Protein AF-A0A1X7SJ64-F1 (afdb_monomer)

Foldseek 3Di:
DWDWDWDPDAPDKDIWDTDDPPDAFDKDWIWIDHPQFIWIWIWTWHQDPPDNDIDIDTGGPDKDFQQDQAWKWKDDPPDDPVPIDIAHHRGMGHDGDNPPPQWMWMARDPDPVPGDTFDIDGPVDPDDDDGDDPDDD

InterPro domains:
  IPR009543 Vacuolar protein sorting-associa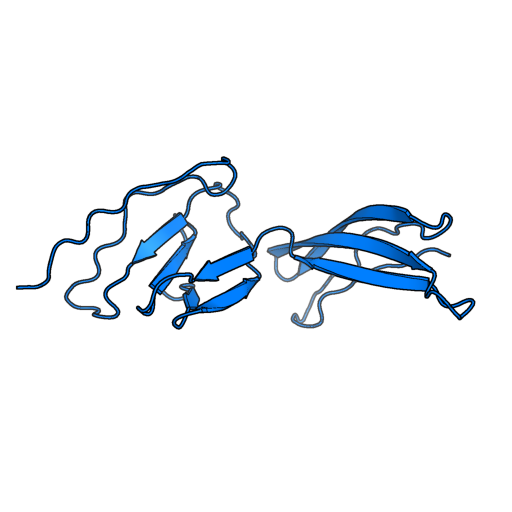ted protein 13, VPS13 adaptor binding domain [PF25036] (4-134)
  IPR026847 Vacuolar protein sorting-associated protein 13 [PTHR16166] (9-122)

Solvent-accessible surface area (backbone atoms only — not comparable to full-atom values): 8459 Å² total; per-residue (Å²): 100,74,49,68,52,65,66,86,79,55,101,60,49,39,69,21,69,77,45,73,62,78,50,83,69,38,65,51,79,50,51,25,44,32,86,90,32,58,47,51,25,35,39,37,32,40,66,44,97,88,48,102,45,75,44,75,49,77,40,64,68,38,68,48,69,36,82,49,89,55,48,35,38,37,33,56,62,97,57,63,79,91,69,49,46,77,33,48,49,66,32,73,44,78,48,72,64,71,83,70,81,48,34,34,28,45,27,65,56,96,37,91,92,62,63,59,63,45,78,73,43,58,75,80,58,91,80,86,84,88,80,85,79,78,76,86,126

Structure (mmCIF, N/CA/C/O backbone):
data_AF-A0A1X7SJ64-F1
#
_entry.id   AF-A0A1X7SJ64-F1
#
loop_
_atom_site.group_PDB
_atom_site.id
_atom_site.type_symbol
_atom_site.label_atom_id
_atom_site.label_alt_id
_atom_site.label_comp_id
_atom_site.label_asym_id
_atom_site.label_entity_id
_atom_site.label_seq_id
_atom_site.pdbx_PDB_ins_code
_atom_site.Cartn_x
_atom_site.Cartn_y
_atom_site.Cartn_z
_atom_site.occupancy
_atom_site.B_iso_or_equiv
_atom_site.auth_seq_id
_atom_site.auth_comp_id
_atom_site.auth_asym_id
_atom_site.auth_atom_id
_atom_site.pdbx_PDB_model_num
ATOM 1 N N . VAL A 1 1 ? 21.672 -1.131 -20.904 1.00 67.81 1 VAL A N 1
ATOM 2 C CA . VAL A 1 1 ? 21.923 -0.682 -19.510 1.00 67.81 1 VAL A CA 1
ATOM 3 C C . VAL A 1 1 ? 20.988 -1.449 -18.596 1.00 67.81 1 VAL A C 1
ATOM 5 O O . VAL A 1 1 ? 19.777 -1.352 -18.769 1.00 67.81 1 VAL A O 1
ATOM 8 N N . SER A 1 2 ? 21.537 -2.214 -17.654 1.00 73.88 2 SER A N 1
ATOM 9 C CA . SER A 1 2 ? 20.753 -2.945 -16.651 1.00 73.88 2 SER A CA 1
ATOM 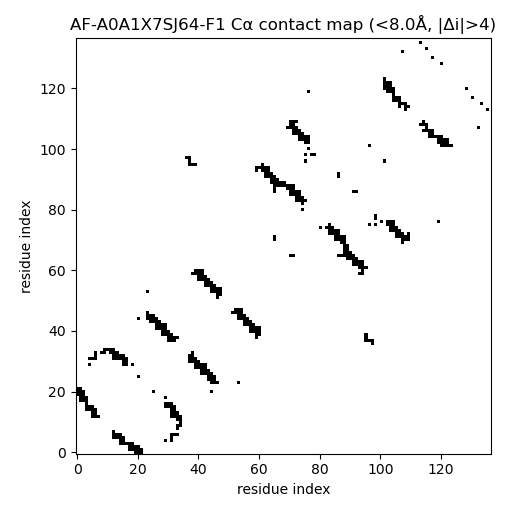10 C C . SER A 1 2 ? 20.762 -2.195 -15.323 1.00 73.88 2 SER A C 1
ATOM 12 O O . SER A 1 2 ? 21.796 -1.659 -14.927 1.00 73.88 2 SER A O 1
ATOM 14 N N . VAL A 1 3 ? 19.617 -2.156 -14.646 1.00 81.06 3 VAL A N 1
ATOM 15 C CA . VAL A 1 3 ? 19.447 -1.476 -13.355 1.00 81.06 3 VAL A 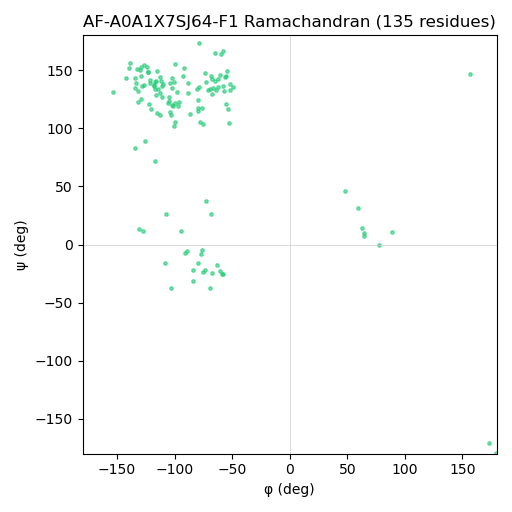CA 1
ATOM 16 C C . VAL A 1 3 ? 18.907 -2.462 -12.322 1.00 81.06 3 VAL A C 1
ATOM 18 O O . VAL A 1 3 ? 18.256 -3.451 -12.664 1.00 81.06 3 VAL A O 1
ATOM 21 N N . ARG A 1 4 ? 19.214 -2.199 -11.049 1.00 84.81 4 ARG A N 1
ATOM 22 C CA . ARG A 1 4 ? 18.652 -2.891 -9.886 1.00 84.81 4 ARG A CA 1
ATOM 23 C C . ARG A 1 4 ? 18.146 -1.866 -8.885 1.00 84.81 4 ARG A C 1
ATOM 25 O O . ARG A 1 4 ? 18.709 -0.778 -8.772 1.00 84.81 4 ARG A O 1
ATOM 32 N N . VAL A 1 5 ? 17.119 -2.237 -8.135 1.00 83.56 5 VAL A N 1
ATOM 33 C CA . VAL A 1 5 ? 16.579 -1.441 -7.030 1.00 83.56 5 VAL A CA 1
ATOM 34 C C . VAL A 1 5 ? 16.866 -2.173 -5.725 1.00 83.56 5 VAL A C 1
ATOM 36 O O . VAL A 1 5 ? 16.793 -3.399 -5.667 1.00 83.56 5 VAL A O 1
ATOM 39 N N . LYS A 1 6 ? 17.214 -1.421 -4.683 1.00 83.69 6 LYS A N 1
ATOM 40 C CA . LYS A 1 6 ? 17.412 -1.932 -3.329 1.00 83.69 6 LYS A CA 1
ATOM 41 C C . LYS A 1 6 ? 16.713 -1.011 -2.343 1.00 83.69 6 LYS A C 1
ATOM 43 O O . LYS A 1 6 ? 16.825 0.212 -2.428 1.00 83.69 6 LYS A O 1
ATOM 48 N N . THR A 1 7 ? 15.989 -1.603 -1.413 1.00 78.19 7 THR A N 1
ATOM 49 C CA . THR A 1 7 ? 15.368 -0.920 -0.279 1.00 78.19 7 THR A CA 1
ATOM 50 C C . THR A 1 7 ? 16.438 -0.443 0.706 1.00 78.19 7 THR A C 1
ATOM 52 O O . THR A 1 7 ? 17.374 -1.161 1.067 1.00 78.19 7 THR A O 1
ATOM 55 N N . LYS A 1 8 ? 16.310 0.812 1.146 1.00 71.50 8 LYS A N 1
ATOM 56 C CA . LYS A 1 8 ? 17.263 1.446 2.070 1.00 71.50 8 LYS A CA 1
ATOM 57 C C . LYS A 1 8 ? 17.110 0.956 3.519 1.00 71.50 8 LYS A C 1
ATOM 59 O O . LYS A 1 8 ? 18.060 1.048 4.287 1.00 71.50 8 LYS A O 1
ATOM 64 N N . ASN A 1 9 ? 15.931 0.456 3.887 1.00 62.31 9 ASN A N 1
ATOM 65 C CA . ASN A 1 9 ? 15.578 0.157 5.273 1.00 62.31 9 ASN A CA 1
ATOM 66 C C . ASN A 1 9 ? 15.723 -1.336 5.563 1.00 62.31 9 ASN A C 1
ATOM 68 O O . ASN A 1 9 ? 14.836 -2.097 5.198 1.00 62.31 9 ASN A O 1
ATOM 72 N N . GLY A 1 10 ? 16.815 -1.717 6.225 1.00 57.50 10 GLY A N 1
ATOM 73 C CA . GLY A 1 10 ? 17.045 -3.057 6.765 1.00 57.50 10 GLY A CA 1
ATOM 74 C C . GLY A 1 10 ? 18.535 -3.337 6.939 1.00 57.50 10 GLY A C 1
ATOM 75 O O . GLY A 1 10 ? 19.354 -2.864 6.149 1.00 57.50 10 GLY A O 1
ATOM 76 N N . SER A 1 11 ? 18.898 -4.106 7.965 1.00 59.19 11 SER A N 1
ATOM 77 C CA . SER A 1 11 ? 20.277 -4.588 8.140 1.00 59.19 11 SER A CA 1
ATOM 78 C C . SER A 1 11 ? 20.661 -5.601 7.046 1.00 59.19 11 SER A C 1
ATOM 80 O O . SER A 1 11 ? 21.837 -5.708 6.701 1.00 59.19 11 SER A O 1
ATOM 82 N N . TRP A 1 12 ? 19.668 -6.277 6.440 1.00 65.06 12 TRP A N 1
ATOM 83 C CA . TRP A 1 12 ? 19.822 -7.231 5.335 1.00 65.06 12 TRP A CA 1
ATOM 84 C C . TRP A 1 12 ? 18.779 -6.993 4.226 1.00 65.06 12 TRP A C 1
ATOM 86 O O . TRP A 1 12 ? 17.739 -7.647 4.178 1.00 65.06 12 TRP A O 1
ATOM 96 N N . SER A 1 13 ? 19.051 -6.045 3.322 1.00 75.94 13 SER A N 1
ATOM 97 C CA . SER A 1 13 ? 18.264 -5.854 2.093 1.00 75.94 13 SER A CA 1
ATOM 98 C C . SER A 1 13 ? 18.960 -6.414 0.849 1.00 75.94 13 SER A C 1
ATOM 100 O O . SER A 1 13 ? 20.149 -6.161 0.609 1.00 75.94 13 SER A O 1
ATOM 102 N N . ASP A 1 14 ? 18.196 -7.129 0.022 1.00 80.88 14 ASP A N 1
ATOM 103 C CA . ASP A 1 14 ? 18.668 -7.710 -1.231 1.00 80.88 14 ASP A CA 1
ATOM 104 C C . ASP A 1 14 ? 18.413 -6.774 -2.411 1.00 80.88 14 ASP A C 1
ATOM 106 O O . ASP A 1 14 ? 17.398 -6.074 -2.504 1.00 80.88 14 ASP A O 1
ATOM 110 N N . TRP A 1 15 ? 19.341 -6.789 -3.364 1.00 84.06 15 TRP A N 1
ATOM 111 C CA . TRP A 1 15 ? 19.113 -6.162 -4.660 1.00 84.06 15 TRP A CA 1
ATOM 112 C C . TRP A 1 15 ? 18.031 -6.919 -5.428 1.00 84.06 15 TRP A C 1
ATOM 114 O O . TRP A 1 15 ? 18.010 -8.148 -5.433 1.00 84.06 15 TRP A O 1
ATOM 124 N N . SER A 1 16 ? 17.184 -6.186 -6.148 1.00 83.44 16 SER A N 1
ATOM 125 C CA . SER A 1 16 ? 16.271 -6.788 -7.113 1.00 83.44 16 SER A CA 1
ATOM 126 C C . SER A 1 16 ? 17.022 -7.556 -8.203 1.00 83.44 16 SER A C 1
ATOM 128 O O . SER A 1 16 ? 18.205 -7.310 -8.472 1.00 83.44 16 SER A O 1
ATOM 130 N N . SER A 1 17 ? 16.297 -8.407 -8.930 1.00 79.19 17 SER A N 1
ATOM 131 C CA . SER A 1 17 ? 16.773 -8.907 -10.218 1.00 79.19 17 SER A CA 1
ATOM 132 C C . SER A 1 17 ? 17.121 -7.743 -11.154 1.00 79.19 17 SER A C 1
ATOM 134 O O . SER A 1 17 ? 16.525 -6.662 -11.087 1.00 79.19 17 SER A O 1
ATOM 136 N N . ASN A 1 18 ? 18.100 -7.973 -12.032 1.00 79.44 18 ASN A N 1
ATOM 137 C CA . ASN A 1 18 ? 18.400 -7.057 -13.129 1.00 79.44 18 ASN A CA 1
ATOM 138 C C . ASN A 1 18 ? 17.157 -6.875 -14.004 1.00 79.44 18 ASN A C 1
ATOM 140 O O . ASN A 1 18 ? 16.528 -7.862 -14.380 1.00 79.44 18 ASN A O 1
ATOM 144 N N . PHE A 1 19 ? 16.869 -5.639 -14.400 1.00 78.19 19 PHE A N 1
ATOM 145 C CA . PHE A 1 19 ? 15.953 -5.359 -15.501 1.00 78.19 19 PHE A CA 1
ATOM 146 C C . PHE A 1 19 ? 16.606 -4.406 -16.504 1.00 78.19 19 PHE A C 1
ATOM 148 O O . PHE A 1 19 ? 17.429 -3.553 -16.149 1.00 78.19 19 PHE A O 1
ATOM 155 N N . SER A 1 20 ? 16.282 -4.611 -17.779 1.00 73.12 20 SER A N 1
ATOM 156 C CA . SER A 1 20 ? 16.850 -3.867 -18.901 1.00 73.12 20 SER A CA 1
ATOM 157 C C . SER A 1 20 ? 16.057 -2.597 -19.196 1.00 73.12 20 SER A C 1
ATOM 159 O O . SER A 1 20 ? 14.829 -2.600 -19.232 1.00 73.12 20 SER A O 1
ATOM 161 N N . LEU A 1 21 ? 16.776 -1.512 -19.483 1.00 73.94 21 LEU A N 1
ATOM 162 C CA . LEU A 1 21 ? 16.221 -0.229 -19.939 1.00 73.94 21 LEU A CA 1
ATOM 163 C C . LEU A 1 21 ? 16.508 0.016 -21.425 1.00 73.94 21 LEU A C 1
ATOM 165 O O . LEU A 1 21 ? 16.658 1.159 -21.873 1.00 73.94 21 LEU A O 1
ATOM 169 N N . ASP A 1 22 ? 16.675 -1.072 -22.172 1.00 68.56 22 ASP A N 1
ATOM 170 C CA . ASP A 1 22 ? 17.307 -1.056 -23.490 1.00 68.56 22 ASP A CA 1
ATOM 171 C C . ASP A 1 22 ? 16.401 -0.435 -24.566 1.00 68.56 22 ASP A C 1
ATOM 173 O O . ASP A 1 22 ? 16.897 0.159 -25.520 1.00 68.56 22 ASP A O 1
ATOM 177 N N . THR A 1 23 ? 15.086 -0.411 -24.342 1.00 62.41 23 THR A N 1
ATOM 178 C CA . THR A 1 23 ? 14.092 0.237 -25.209 1.00 62.41 23 THR A CA 1
ATOM 179 C C . THR A 1 23 ? 13.358 1.371 -24.489 1.00 62.41 23 THR A C 1
ATOM 181 O O . THR A 1 23 ? 13.054 1.299 -23.300 1.00 62.41 23 THR A O 1
ATOM 184 N N . VAL A 1 24 ? 13.108 2.475 -25.202 1.00 62.81 24 VAL A N 1
ATOM 185 C CA . VAL A 1 24 ? 12.211 3.546 -24.727 1.00 62.81 24 VAL A CA 1
ATOM 186 C C . VAL A 1 24 ? 10.791 2.984 -24.673 1.00 62.81 24 VAL A C 1
ATOM 188 O O . VAL A 1 24 ? 10.373 2.313 -25.611 1.00 62.81 24 VAL A O 1
ATOM 191 N N . GLY A 1 25 ? 10.067 3.244 -23.583 1.00 67.62 25 GLY A N 1
ATOM 192 C CA . GLY A 1 25 ? 8.756 2.643 -23.334 1.00 67.62 25 GLY A CA 1
ATOM 193 C C . GLY A 1 25 ? 8.814 1.306 -22.594 1.00 67.62 25 GLY A C 1
ATOM 194 O O . GLY A 1 25 ? 7.789 0.640 -22.508 1.00 67.62 25 GLY A O 1
ATOM 195 N N . SER A 1 26 ? 9.971 0.900 -22.054 1.00 79.44 26 SER A N 1
ATOM 196 C CA . SER A 1 26 ? 10.023 -0.289 -21.204 1.00 79.44 26 SER A CA 1
ATOM 197 C C . SER A 1 26 ? 9.204 -0.085 -19.927 1.00 79.44 26 SER A C 1
ATOM 199 O O . SER A 1 26 ? 9.309 0.942 -19.251 1.00 79.44 26 SER A O 1
ATOM 201 N N . GLU A 1 27 ? 8.392 -1.082 -19.601 1.00 87.38 27 GLU A N 1
ATOM 202 C CA . GLU A 1 27 ? 7.611 -1.160 -18.374 1.00 87.38 27 GLU A CA 1
ATOM 203 C C . GLU A 1 27 ? 7.653 -2.583 -17.818 1.00 87.38 27 GLU A C 1
ATOM 205 O O . GLU A 1 27 ? 7.925 -3.542 -18.544 1.00 87.38 27 GLU A O 1
ATOM 210 N N . GLY A 1 28 ? 7.429 -2.730 -16.517 1.00 87.75 28 GLY A N 1
ATOM 211 C CA . GLY A 1 28 ? 7.445 -4.037 -15.874 1.00 87.75 28 GLY A CA 1
ATOM 212 C C . GLY A 1 28 ? 7.338 -3.946 -14.362 1.00 87.75 28 GLY A C 1
ATOM 213 O O . GLY A 1 28 ? 7.088 -2.878 -13.809 1.00 87.75 28 GLY A O 1
ATOM 214 N N . ILE A 1 29 ? 7.534 -5.080 -13.692 1.00 89.06 29 ILE A N 1
ATOM 215 C CA . ILE A 1 29 ? 7.508 -5.188 -12.231 1.00 89.06 29 ILE A CA 1
ATOM 216 C C . ILE A 1 29 ? 8.905 -5.571 -11.751 1.00 89.06 29 ILE A C 1
ATOM 218 O O . ILE A 1 29 ? 9.528 -6.489 -12.281 1.00 89.06 29 ILE A O 1
ATOM 222 N N . VAL A 1 30 ? 9.386 -4.881 -10.724 1.00 89.50 30 VAL A N 1
ATOM 223 C CA . VAL A 1 30 ? 10.627 -5.180 -10.015 1.00 89.50 30 VAL A CA 1
ATOM 224 C C . VAL A 1 30 ? 10.302 -5.505 -8.560 1.00 89.50 30 VAL A C 1
ATOM 226 O O . VAL A 1 30 ? 9.471 -4.846 -7.939 1.00 89.50 30 VAL A O 1
ATOM 229 N N . SER A 1 31 ? 10.937 -6.545 -8.018 1.00 87.88 31 SER A N 1
ATOM 230 C CA . SER A 1 31 ? 10.761 -6.970 -6.625 1.00 87.88 31 SER A CA 1
ATOM 231 C C . SER A 1 31 ? 12.099 -6.954 -5.889 1.00 87.88 31 SER A C 1
ATOM 233 O O . SER A 1 31 ? 13.113 -7.359 -6.456 1.00 87.88 31 SER A O 1
ATOM 235 N N . SER A 1 32 ? 12.109 -6.491 -4.640 1.00 85.81 32 SER A N 1
ATOM 236 C CA . SER A 1 32 ? 13.266 -6.528 -3.732 1.00 85.81 32 SER A CA 1
ATOM 237 C C . SER A 1 32 ? 12.811 -7.037 -2.365 1.00 85.81 32 SER A C 1
ATOM 239 O O . SER A 1 32 ? 11.721 -6.691 -1.910 1.00 85.81 32 SER A O 1
ATOM 241 N N . SER A 1 33 ? 13.619 -7.891 -1.738 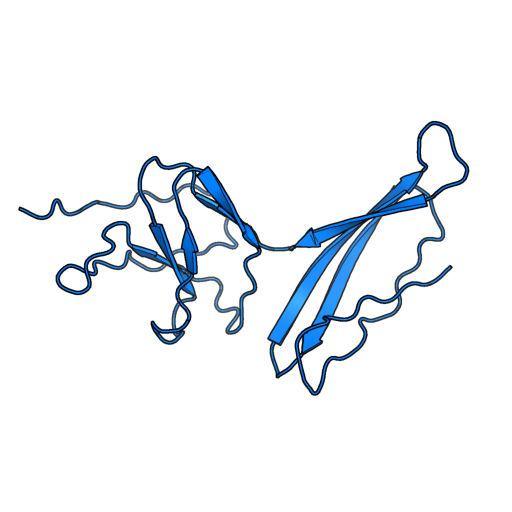1.00 83.50 33 SER A N 1
ATOM 242 C CA . SER A 1 33 ? 13.344 -8.479 -0.426 1.00 83.50 33 SER A CA 1
ATOM 243 C C . SER A 1 33 ? 14.149 -7.801 0.678 1.00 83.50 33 SER A C 1
ATOM 245 O O . SER A 1 33 ? 15.302 -7.408 0.490 1.00 83.50 33 SER A O 1
ATOM 247 N N . THR A 1 34 ? 13.552 -7.639 1.856 1.00 82.81 34 THR A N 1
ATOM 248 C CA . THR A 1 34 ? 14.244 -7.181 3.073 1.00 82.81 34 THR A CA 1
ATOM 249 C C . THR A 1 34 ? 13.534 -7.693 4.301 1.00 82.81 34 THR A C 1
ATOM 251 O O . THR A 1 34 ? 12.320 -7.538 4.385 1.00 82.81 34 THR A O 1
ATOM 254 N N . ASP A 1 35 ? 14.271 -8.277 5.245 1.00 78.75 35 ASP A N 1
ATOM 255 C CA . ASP A 1 35 ? 13.725 -8.758 6.521 1.00 78.75 35 ASP A CA 1
ATOM 256 C C . ASP A 1 35 ? 12.441 -9.606 6.333 1.00 78.75 35 ASP A C 1
ATOM 258 O O . ASP A 1 35 ? 11.424 -9.388 6.990 1.00 78.75 35 ASP A O 1
ATOM 262 N N . ASN A 1 36 ? 12.469 -10.545 5.373 1.00 76.31 36 ASN A N 1
ATOM 263 C CA . ASN A 1 36 ? 11.342 -11.395 4.940 1.00 76.31 36 ASN A CA 1
ATOM 264 C C . ASN A 1 36 ? 10.124 -10.663 4.339 1.00 76.31 36 ASN A C 1
ATOM 266 O O . ASN A 1 36 ? 9.067 -11.265 4.161 1.00 76.31 36 ASN A O 1
ATOM 270 N N . LYS A 1 37 ? 10.259 -9.386 3.974 1.00 80.94 37 LYS A N 1
ATOM 271 C CA . LYS A 1 37 ? 9.230 -8.597 3.282 1.00 80.94 37 LYS A CA 1
ATOM 272 C C . LYS A 1 37 ? 9.581 -8.451 1.814 1.00 80.94 37 LYS A C 1
ATOM 274 O O . LYS A 1 37 ? 10.737 -8.206 1.476 1.00 80.94 37 LYS A O 1
ATOM 279 N N . VAL A 1 38 ? 8.579 -8.559 0.946 1.00 85.12 38 VAL A N 1
ATOM 280 C CA . VAL A 1 38 ? 8.739 -8.379 -0.501 1.00 85.12 38 VAL A CA 1
ATOM 281 C C . VAL A 1 38 ? 8.149 -7.035 -0.910 1.00 85.12 38 VAL A C 1
ATOM 283 O O . VAL A 1 38 ? 6.965 -6.774 -0.721 1.00 85.12 38 VAL A O 1
ATOM 286 N N . TYR A 1 39 ? 8.979 -6.186 -1.507 1.00 87.75 39 TYR A N 1
ATOM 287 C CA . TYR A 1 39 ? 8.591 -4.881 -2.026 1.00 87.75 39 TYR A CA 1
ATOM 288 C C . TYR A 1 39 ? 8.477 -4.953 -3.541 1.00 87.75 39 TYR A C 1
ATOM 290 O O . TYR A 1 39 ? 9.486 -5.103 -4.231 1.00 87.75 39 TYR A O 1
ATOM 298 N N . GLN A 1 40 ? 7.253 -4.840 -4.056 1.00 89.62 40 GLN A N 1
ATOM 299 C CA . GLN A 1 40 ? 6.969 -4.887 -5.490 1.00 89.62 40 GLN A CA 1
ATOM 300 C C . GLN A 1 40 ? 6.655 -3.500 -6.039 1.00 89.62 40 GLN A C 1
ATOM 302 O O . GLN A 1 40 ? 5.766 -2.806 -5.549 1.00 89.62 40 GLN A O 1
ATOM 307 N N . MET A 1 41 ? 7.359 -3.098 -7.089 1.00 90.81 41 MET A N 1
ATOM 308 C CA . MET A 1 41 ? 7.156 -1.816 -7.753 1.00 90.81 41 MET A CA 1
ATOM 309 C C . MET A 1 41 ? 6.981 -2.038 -9.248 1.00 90.81 41 MET A C 1
ATOM 311 O O . MET A 1 41 ? 7.738 -2.786 -9.860 1.00 90.81 41 MET A O 1
ATOM 315 N N . GLY A 1 42 ? 6.015 -1.356 -9.848 1.00 91.00 42 GLY A N 1
ATOM 316 C CA . GLY A 1 42 ? 6.029 -1.113 -11.279 1.00 91.00 42 GLY A CA 1
ATOM 317 C C . GLY A 1 42 ? 7.173 -0.163 -11.630 1.00 91.00 42 GLY A C 1
ATOM 318 O O . GLY A 1 42 ? 7.484 0.749 -10.862 1.00 91.00 42 GLY A O 1
ATOM 319 N N . PHE A 1 43 ? 7.797 -0.350 -12.785 1.00 89.62 43 PHE A N 1
ATOM 320 C CA . PHE A 1 43 ? 8.692 0.639 -13.368 1.00 89.62 43 PHE A CA 1
ATOM 321 C C . PHE A 1 43 ? 8.210 1.020 -14.762 1.00 89.62 43 PHE A C 1
ATOM 323 O O . PHE A 1 43 ? 7.657 0.191 -15.480 1.00 89.62 43 PHE A O 1
ATOM 330 N N . THR A 1 44 ? 8.452 2.267 -15.153 1.00 89.69 44 THR A N 1
ATOM 331 C CA . THR A 1 44 ? 8.310 2.730 -16.538 1.00 89.69 44 THR A CA 1
ATOM 332 C C . THR A 1 44 ? 9.529 3.559 -16.921 1.00 89.69 44 THR A C 1
ATOM 334 O O . THR A 1 44 ? 10.068 4.289 -16.090 1.00 89.69 44 THR A O 1
ATOM 337 N N . CYS A 1 45 ? 9.983 3.447 -18.167 1.00 87.19 45 CYS A N 1
ATOM 338 C CA . CYS A 1 45 ? 11.111 4.202 -18.700 1.00 87.19 45 CYS A CA 1
ATOM 339 C C . CYS A 1 45 ? 10.673 5.034 -19.904 1.00 87.19 45 CYS A C 1
ATOM 341 O O . CYS A 1 45 ? 10.323 4.497 -20.958 1.00 87.19 45 CYS A O 1
ATOM 343 N N . LYS A 1 46 ? 10.760 6.358 -19.786 1.00 86.69 46 LYS A N 1
ATOM 344 C CA . LYS A 1 46 ? 10.416 7.299 -20.862 1.00 86.69 46 LYS A CA 1
ATOM 345 C C . LYS A 1 46 ? 11.602 8.202 -21.178 1.00 86.69 46 LYS A C 1
ATOM 347 O O . LYS A 1 46 ? 12.408 8.489 -20.299 1.00 86.69 46 LYS A O 1
ATOM 352 N N . MET A 1 47 ? 11.735 8.633 -22.430 1.00 84.62 47 MET A N 1
ATOM 353 C CA . MET A 1 47 ? 12.709 9.670 -22.776 1.00 84.62 47 MET A CA 1
ATOM 354 C C . MET A 1 47 ? 12.137 11.029 -22.374 1.00 84.62 47 MET A C 1
ATOM 356 O O . MET A 1 47 ? 10.960 11.295 -22.619 1.00 84.62 47 MET A O 1
ATOM 360 N N . ALA A 1 48 ? 12.946 11.878 -21.751 1.00 84.38 48 ALA A N 1
ATOM 361 C CA . ALA A 1 48 ? 12.565 13.262 -21.518 1.00 84.38 48 ALA A CA 1
ATOM 362 C C . ALA A 1 48 ? 12.427 14.006 -22.859 1.00 84.38 48 ALA A C 1
ATOM 364 O O . ALA A 1 48 ? 13.214 13.806 -23.779 1.00 84.38 48 ALA A O 1
ATOM 365 N N . THR A 1 49 ? 11.426 14.880 -22.970 1.00 77.00 49 THR A N 1
ATOM 366 C CA . THR A 1 49 ? 11.010 15.512 -24.237 1.00 77.00 49 THR A CA 1
ATOM 367 C C . THR A 1 49 ? 12.112 16.317 -24.938 1.00 77.00 49 THR A C 1
ATOM 369 O O . THR A 1 49 ? 12.075 16.462 -26.154 1.00 77.00 49 THR A O 1
ATOM 372 N N . PHE A 1 50 ? 13.103 16.821 -24.196 1.00 73.88 50 PHE A N 1
ATOM 373 C CA . PHE A 1 50 ? 14.160 17.693 -24.728 1.00 73.88 50 PHE A CA 1
ATOM 374 C C . PHE A 1 50 ? 15.578 17.273 -24.326 1.00 73.88 50 PHE A C 1
ATOM 376 O O . PHE A 1 50 ? 16.521 18.043 -24.488 1.00 73.88 50 PHE A O 1
ATOM 383 N N . SER A 1 51 ? 15.760 16.066 -23.795 1.00 68.00 51 SER A N 1
ATOM 384 C CA . SER A 1 51 ? 17.086 15.580 -23.422 1.00 68.00 51 SER A CA 1
ATOM 385 C C . SER A 1 51 ? 17.261 14.114 -23.794 1.00 68.00 51 SER A C 1
ATOM 387 O O . SER A 1 51 ? 16.314 13.334 -23.775 1.00 68.00 51 SER A O 1
ATOM 389 N N . PHE A 1 52 ? 18.503 13.704 -24.065 1.00 79.25 52 PHE A N 1
ATOM 390 C CA . PHE A 1 52 ? 18.899 12.289 -24.160 1.00 79.25 52 PHE A CA 1
ATOM 391 C C . PHE A 1 52 ? 18.847 11.573 -22.789 1.00 79.25 52 PHE A C 1
ATOM 393 O O . PHE A 1 52 ? 19.566 10.605 -22.544 1.00 79.25 52 PHE A O 1
ATOM 400 N N . THR A 1 53 ? 18.009 12.059 -21.870 1.00 84.38 53 THR A N 1
ATOM 401 C CA . THR A 1 53 ? 17.853 11.556 -20.511 1.00 84.38 53 THR A CA 1
ATOM 402 C C . THR A 1 53 ? 16.673 10.594 -20.460 1.00 84.38 53 THR A C 1
ATOM 404 O O . THR A 1 53 ? 15.533 10.965 -20.743 1.00 84.38 53 THR A O 1
ATOM 407 N N . LYS A 1 54 ? 16.934 9.358 -20.030 1.00 83.81 54 LYS A N 1
ATOM 408 C CA . LYS A 1 54 ? 15.887 8.396 -19.671 1.00 83.81 54 LYS A CA 1
ATOM 409 C C . LYS A 1 54 ? 15.375 8.706 -18.263 1.00 83.81 54 LYS A C 1
ATOM 411 O O . LYS A 1 54 ? 16.152 8.738 -17.313 1.00 83.81 54 LYS A O 1
ATOM 416 N N . VAL A 1 55 ? 14.070 8.908 -18.132 1.00 87.12 55 VAL A N 1
ATOM 417 C CA . VAL A 1 55 ? 13.360 9.050 -16.859 1.00 87.12 55 VAL A CA 1
ATOM 418 C C . VAL A 1 55 ? 12.767 7.697 -16.496 1.00 87.12 55 VAL A C 1
ATOM 420 O O . VAL A 1 55 ? 11.948 7.156 -17.241 1.00 87.12 55 VAL A O 1
ATOM 423 N N . ILE A 1 56 ? 13.188 7.160 -15.352 1.00 87.19 56 ILE A N 1
ATOM 424 C CA . ILE A 1 56 ? 12.640 5.928 -14.786 1.00 87.19 56 ILE A CA 1
ATOM 425 C C . ILE A 1 56 ? 11.684 6.319 -13.665 1.00 87.19 56 ILE A C 1
ATOM 427 O O . ILE A 1 56 ? 12.095 6.935 -12.682 1.00 87.19 56 ILE A O 1
ATOM 431 N N . THR A 1 57 ? 10.418 5.950 -13.796 1.00 89.75 57 THR A N 1
ATOM 432 C CA . THR A 1 57 ? 9.419 6.118 -12.740 1.00 89.75 57 THR A CA 1
ATOM 433 C C . THR A 1 57 ? 9.194 4.777 -12.068 1.00 89.75 57 THR A C 1
ATOM 435 O O . THR A 1 57 ? 8.794 3.825 -12.733 1.00 89.75 57 THR A O 1
ATOM 438 N N . LEU A 1 58 ? 9.448 4.711 -10.762 1.00 89.38 58 LEU A N 1
ATOM 439 C CA . LEU A 1 58 ? 9.104 3.571 -9.915 1.00 89.38 58 LEU A CA 1
ATOM 440 C C . LEU A 1 58 ? 7.790 3.871 -9.191 1.00 89.38 58 LEU A C 1
ATOM 442 O O . LEU A 1 58 ? 7.639 4.939 -8.598 1.00 89.38 58 LEU A O 1
ATOM 446 N N . THR A 1 59 ? 6.847 2.937 -9.225 1.00 91.62 59 THR A N 1
ATOM 447 C CA . THR A 1 59 ? 5.521 3.078 -8.617 1.00 91.62 59 THR A CA 1
ATOM 448 C C . THR A 1 59 ? 5.237 1.861 -7.741 1.00 91.62 59 THR A C 1
ATOM 450 O O . THR A 1 59 ? 5.321 0.744 -8.242 1.00 91.62 59 THR A O 1
ATOM 453 N N . PRO A 1 60 ? 4.908 2.026 -6.449 1.00 92.31 60 PRO A N 1
ATOM 454 C CA . PRO A 1 60 ? 4.477 0.919 -5.596 1.00 92.31 60 PRO A CA 1
ATOM 455 C C . PRO A 1 60 ? 3.335 0.125 -6.233 1.00 92.31 60 PRO A C 1
ATOM 457 O O . PRO A 1 60 ? 2.425 0.713 -6.814 1.00 92.31 60 PRO A O 1
ATOM 460 N N . PHE A 1 61 ? 3.383 -1.203 -6.137 1.00 90.62 61 PHE A N 1
ATOM 461 C CA . PHE A 1 61 ? 2.396 -2.052 -6.806 1.00 90.62 61 PHE A CA 1
ATOM 462 C C . PHE A 1 61 ? 0.997 -1.937 -6.182 1.00 90.62 61 PHE A C 1
ATOM 464 O O . PHE A 1 61 ? 0.004 -1.893 -6.904 1.00 90.62 61 PHE A O 1
ATOM 471 N N . TYR A 1 62 ? 0.922 -1.814 -4.853 1.00 91.62 62 TYR A N 1
ATOM 472 C CA . TYR A 1 62 ? -0.31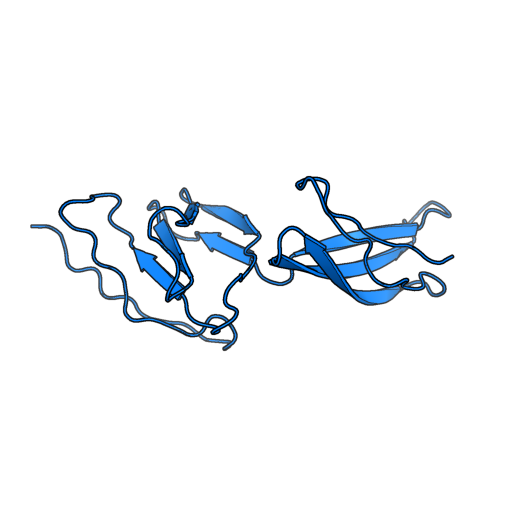5 -1.512 -4.139 1.00 91.62 62 TYR A CA 1
ATOM 473 C C . TYR A 1 62 ? -0.214 -0.165 -3.427 1.00 91.62 62 TYR A C 1
ATOM 475 O O . TYR A 1 62 ? 0.822 0.201 -2.866 1.00 91.62 62 TYR A O 1
ATOM 483 N N . MET A 1 63 ? -1.309 0.591 -3.453 1.00 93.31 63 MET A N 1
ATOM 484 C CA . MET A 1 63 ? -1.404 1.917 -2.845 1.00 93.31 63 MET A CA 1
ATOM 485 C C . MET A 1 63 ? -2.789 2.092 -2.234 1.00 93.31 63 MET A C 1
ATOM 487 O O . MET A 1 63 ? -3.780 1.626 -2.797 1.00 93.31 63 MET A O 1
ATOM 491 N N . ILE A 1 64 ? -2.854 2.780 -1.097 1.00 94.88 64 ILE A N 1
ATOM 492 C CA . ILE A 1 64 ? -4.104 3.122 -0.421 1.00 94.88 64 ILE A CA 1
ATOM 493 C C . ILE A 1 64 ? -4.286 4.633 -0.531 1.00 94.88 64 ILE A C 1
ATOM 495 O O . ILE A 1 64 ? -3.400 5.408 -0.174 1.00 94.88 64 ILE A O 1
ATOM 499 N N . HIS A 1 65 ? -5.450 5.041 -1.031 1.00 95.38 65 HIS A N 1
ATOM 500 C CA . HIS A 1 65 ? -5.864 6.436 -1.096 1.00 95.38 65 HIS A CA 1
ATOM 501 C C . HIS A 1 65 ? -7.074 6.629 -0.198 1.00 95.38 65 HIS A C 1
ATOM 503 O O . HIS A 1 65 ? -8.159 6.131 -0.510 1.00 95.38 65 HIS A O 1
ATOM 509 N N . ASN A 1 66 ? -6.906 7.385 0.881 1.00 94.75 66 ASN A N 1
ATOM 510 C CA . ASN A 1 66 ? -8.042 7.828 1.657 1.00 94.75 66 ASN A CA 1
ATOM 511 C C . ASN A 1 66 ? -8.762 8.969 0.920 1.00 94.75 66 ASN A C 1
ATOM 513 O O . ASN A 1 66 ? -8.307 10.105 0.920 1.00 94.75 66 ASN A O 1
ATOM 517 N N . LYS A 1 67 ? -9.900 8.675 0.290 1.00 94.00 67 LYS A N 1
ATOM 518 C CA . LYS A 1 67 ? -10.727 9.693 -0.379 1.00 94.00 67 LYS A CA 1
ATOM 519 C C . LYS A 1 67 ? -11.770 10.335 0.541 1.00 94.00 67 LYS A C 1
ATOM 521 O O . LYS A 1 67 ? -12.451 11.260 0.092 1.00 94.00 67 LYS A O 1
ATOM 526 N N . THR A 1 68 ? -11.920 9.871 1.780 1.00 90.62 68 THR A N 1
ATOM 527 C CA . THR A 1 68 ? -12.917 10.385 2.729 1.00 90.62 68 THR A CA 1
ATOM 528 C C . THR A 1 68 ? -12.460 11.695 3.372 1.00 90.62 68 THR A C 1
ATOM 530 O O . THR A 1 68 ? -11.340 12.155 3.133 1.00 90.62 68 THR A O 1
ATOM 533 N N . GLU A 1 69 ? -13.357 12.317 4.140 1.00 91.88 69 GLU A N 1
ATOM 534 C CA . GLU A 1 69 ? -13.044 13.474 4.998 1.00 91.88 69 GLU A CA 1
ATOM 535 C C . GLU A 1 69 ? -12.640 13.058 6.422 1.00 91.88 69 GLU A C 1
ATOM 537 O O . GLU A 1 69 ? -12.188 13.892 7.200 1.00 91.88 69 GLU A O 1
ATOM 542 N N . ASP A 1 70 ? -12.759 11.768 6.746 1.00 89.56 70 ASP A N 1
ATOM 543 C CA . ASP A 1 70 ? -12.364 11.191 8.030 1.00 89.56 70 ASP A CA 1
ATOM 544 C C . ASP A 1 70 ? -11.000 10.499 7.949 1.00 89.56 70 ASP A C 1
ATOM 546 O O . ASP A 1 70 ? -10.571 10.053 6.878 1.00 89.56 70 ASP A O 1
ATOM 550 N N . THR A 1 71 ? -10.323 10.388 9.091 1.00 91.62 71 THR A N 1
ATOM 551 C CA . THR A 1 71 ? -9.140 9.530 9.228 1.00 91.62 71 THR A CA 1
ATOM 552 C C . THR A 1 71 ? -9.579 8.071 9.195 1.00 91.62 71 THR A C 1
ATOM 554 O O . THR A 1 71 ? -10.503 7.690 9.905 1.00 91.62 71 THR A O 1
ATOM 557 N N . ILE A 1 72 ? -8.891 7.250 8.406 1.00 92.06 72 ILE A N 1
ATOM 558 C CA . ILE A 1 72 ? -9.120 5.804 8.372 1.00 92.06 72 ILE A CA 1
ATOM 559 C C . ILE A 1 72 ? -7.891 5.063 8.878 1.00 92.06 72 ILE A C 1
ATOM 561 O O . ILE A 1 72 ? -6.754 5.493 8.677 1.00 92.06 72 ILE A O 1
ATOM 565 N N . THR A 1 73 ? -8.120 3.908 9.481 1.00 93.25 73 THR A N 1
ATOM 566 C CA . THR A 1 73 ? -7.084 2.957 9.856 1.00 93.25 73 THR A CA 1
ATOM 567 C C . THR A 1 73 ? -7.245 1.709 9.004 1.00 93.25 73 THR A C 1
ATOM 569 O O . THR A 1 73 ? -8.338 1.164 8.887 1.00 93.25 73 THR A O 1
ATOM 572 N N . VAL A 1 74 ? -6.158 1.248 8.391 1.00 94.00 74 VAL A N 1
ATOM 573 C CA . VAL A 1 74 ? -6.137 0.053 7.543 1.00 94.00 74 VAL A CA 1
ATOM 574 C C . VAL A 1 74 ? -5.201 -0.985 8.142 1.00 94.00 74 VAL A C 1
ATOM 576 O O . VAL A 1 74 ? -4.098 -0.659 8.581 1.00 94.00 74 VAL A O 1
ATOM 579 N N . LEU A 1 75 ? -5.628 -2.243 8.130 1.00 94.19 75 LEU A N 1
ATOM 580 C CA . LEU A 1 75 ? -4.847 -3.383 8.597 1.00 94.19 75 LEU A CA 1
ATOM 581 C C . LEU A 1 75 ? -4.894 -4.501 7.553 1.00 94.19 75 LEU A C 1
ATOM 583 O O . LEU A 1 75 ? -5.963 -4.856 7.062 1.00 94.19 75 LEU A O 1
ATOM 587 N N . GLU A 1 76 ? -3.743 -5.074 7.209 1.00 94.88 76 GLU A N 1
ATOM 588 C CA . GLU A 1 76 ? -3.713 -6.343 6.475 1.00 94.88 76 GLU A CA 1
ATOM 589 C C . GLU A 1 76 ? -4.243 -7.451 7.393 1.00 94.88 76 GLU A C 1
ATOM 591 O O . GLU A 1 76 ? -3.820 -7.571 8.541 1.00 94.88 76 GLU A O 1
ATOM 596 N N . TYR A 1 77 ? -5.199 -8.242 6.908 1.00 93.88 77 TYR A N 1
ATOM 597 C CA . TYR A 1 77 ? -5.827 -9.296 7.703 1.00 93.88 77 TYR A CA 1
ATOM 598 C C . TYR A 1 77 ? -4.769 -10.274 8.242 1.00 93.88 77 TYR A C 1
ATOM 600 O O . TYR A 1 77 ? -3.792 -10.553 7.551 1.00 93.88 77 TYR A O 1
ATOM 608 N N . ASP A 1 78 ? -4.960 -10.791 9.457 1.00 91.50 78 ASP A N 1
ATOM 609 C CA . ASP A 1 78 ? -4.003 -11.636 10.197 1.00 91.50 78 ASP A CA 1
ATOM 610 C C . ASP A 1 78 ? -2.672 -10.962 10.606 1.00 91.50 78 ASP A C 1
ATOM 612 O O . ASP A 1 78 ? -1.772 -11.638 11.110 1.00 91.50 78 ASP A O 1
ATOM 616 N N . ARG A 1 79 ? -2.521 -9.634 10.456 1.00 91.44 79 ARG A N 1
ATOM 617 C CA . ARG A 1 79 ? -1.392 -8.880 11.040 1.00 91.44 79 ARG A CA 1
ATOM 618 C C . ARG A 1 79 ? -1.728 -8.335 12.437 1.00 91.44 79 ARG A C 1
ATOM 620 O O . ARG A 1 79 ? -2.888 -8.038 12.725 1.00 91.44 79 ARG A O 1
ATOM 627 N N . PRO A 1 80 ? -0.720 -8.152 13.309 1.00 91.31 80 PRO A N 1
ATOM 628 C CA . PRO A 1 80 ? -0.885 -7.455 14.582 1.00 91.31 80 PRO A CA 1
ATOM 629 C C . PRO A 1 80 ? -1.458 -6.041 14.417 1.00 91.31 80 PRO A C 1
ATOM 631 O O . PRO A 1 80 ? -1.077 -5.314 13.504 1.00 91.31 80 PRO A O 1
ATOM 634 N N . VAL A 1 81 ? -2.291 -5.592 15.361 1.00 87.69 81 VAL A N 1
ATOM 635 C CA . VAL A 1 81 ? -2.849 -4.221 15.370 1.00 87.69 81 VAL A CA 1
ATOM 636 C C . VAL A 1 81 ? -1.752 -3.145 15.448 1.00 87.69 81 VAL A C 1
ATOM 638 O O . VAL A 1 81 ? -1.942 -2.030 14.986 1.00 87.69 81 VAL A O 1
ATOM 641 N N . SER A 1 82 ? -0.557 -3.466 15.951 1.00 88.88 82 SER A N 1
ATOM 642 C CA . SER A 1 82 ? 0.593 -2.548 15.921 1.00 88.88 82 SER A CA 1
ATOM 643 C C . SER A 1 82 ? 1.070 -2.195 14.506 1.00 88.88 82 SER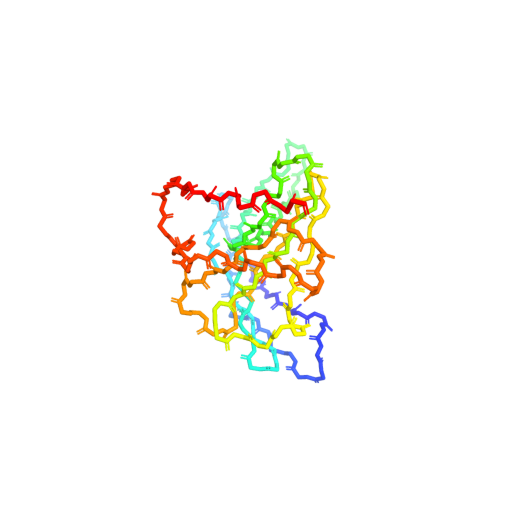 A C 1
ATOM 645 O O . SER A 1 82 ? 1.804 -1.228 14.336 1.00 88.88 82 SER A O 1
ATOM 647 N N . ASP A 1 83 ? 0.679 -2.976 13.496 1.00 90.75 83 ASP A N 1
ATOM 648 C CA . ASP A 1 83 ? 1.047 -2.785 12.094 1.00 90.75 83 ASP A CA 1
ATOM 649 C C . ASP A 1 83 ? 0.007 -1.991 11.289 1.00 90.75 83 ASP A C 1
ATOM 651 O O . ASP A 1 83 ? 0.070 -1.945 10.057 1.00 90.75 83 ASP A O 1
ATOM 655 N N . THR A 1 84 ? -0.963 -1.375 11.967 1.00 92.38 84 THR A N 1
ATOM 656 C CA . THR A 1 84 ? -1.977 -0.543 11.320 1.00 92.38 84 THR A CA 1
ATOM 657 C C . THR A 1 84 ? -1.379 0.662 10.612 1.00 92.38 84 THR A C 1
ATOM 659 O O . THR A 1 84 ? -0.483 1.334 11.125 1.00 92.38 84 THR A O 1
ATOM 662 N N . ILE A 1 85 ? -1.960 0.995 9.466 1.00 94.00 85 ILE A N 1
ATOM 663 C CA . ILE A 1 85 ? -1.644 2.189 8.695 1.00 94.00 85 ILE A CA 1
ATOM 664 C C . ILE A 1 85 ? -2.771 3.190 8.927 1.00 94.00 85 ILE A C 1
ATOM 666 O O . ILE A 1 85 ? -3.904 2.948 8.515 1.00 94.00 85 ILE A O 1
ATOM 670 N N . LYS A 1 86 ? -2.468 4.309 9.583 1.00 94.12 86 LYS A N 1
ATOM 671 C CA . LYS A 1 86 ? -3.404 5.430 9.720 1.00 94.12 86 LYS A CA 1
ATOM 672 C C . LYS A 1 86 ? -3.245 6.371 8.533 1.00 94.12 86 LYS A C 1
ATOM 674 O O . LYS A 1 86 ? -2.123 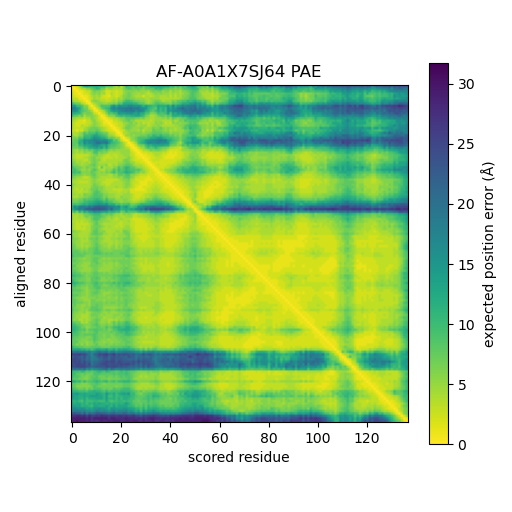6.756 8.217 1.00 94.12 86 LYS A O 1
ATOM 679 N N . LEU A 1 87 ? -4.355 6.731 7.896 1.00 95.50 87 LEU A N 1
ATOM 680 C CA . LEU A 1 87 ? -4.400 7.673 6.786 1.00 95.50 87 LEU A CA 1
ATOM 681 C C . LEU A 1 87 ? -5.328 8.835 7.125 1.00 95.50 87 LEU A C 1
ATOM 683 O O . LEU A 1 87 ? -6.532 8.650 7.315 1.00 95.50 87 LEU A O 1
ATOM 687 N N . LYS A 1 88 ? -4.780 10.046 7.115 1.00 95.69 88 LYS A N 1
ATOM 688 C CA . LYS A 1 88 ? -5.540 11.293 7.207 1.00 95.69 88 LYS A CA 1
ATOM 689 C C . LYS A 1 88 ? -6.448 11.480 5.986 1.00 95.69 88 LYS A C 1
ATOM 691 O O . LYS A 1 88 ? -6.247 10.825 4.956 1.00 95.69 88 LYS A O 1
ATOM 696 N N . PRO A 1 89 ? -7.425 12.396 6.063 1.00 95.50 89 PRO A N 1
ATOM 697 C CA . PRO A 1 89 ? -8.234 12.764 4.908 1.00 95.50 89 PRO A CA 1
ATOM 698 C C . PRO A 1 89 ? -7.356 13.136 3.712 1.00 95.50 89 PRO A C 1
ATOM 700 O O . PRO A 1 89 ? -6.399 13.900 3.850 1.00 95.50 89 PRO A O 1
ATOM 703 N N . LYS A 1 90 ? -7.682 12.589 2.535 1.00 95.75 90 LYS A N 1
ATOM 704 C CA . LYS A 1 90 ? -6.959 12.805 1.262 1.00 95.75 90 LYS A CA 1
ATOM 705 C C . LYS A 1 90 ? -5.518 12.287 1.234 1.00 95.75 90 LYS A C 1
ATOM 707 O O . LYS A 1 90 ? -4.801 12.535 0.265 1.00 95.75 90 LYS A O 1
ATOM 712 N N . GLU A 1 91 ? -5.084 11.562 2.262 1.00 97.12 91 GLU A N 1
ATOM 713 C CA . GLU A 1 91 ? -3.744 10.994 2.303 1.00 97.12 91 GLU A CA 1
ATOM 714 C C . GLU A 1 91 ? -3.611 9.804 1.348 1.00 97.12 91 GLU A C 1
ATOM 716 O O . GLU A 1 91 ? -4.545 9.030 1.104 1.00 97.12 91 GLU A O 1
ATOM 721 N N . PHE A 1 92 ? -2.407 9.661 0.805 1.00 94.88 92 PHE A N 1
ATOM 722 C CA . PHE A 1 92 ? -2.050 8.618 -0.134 1.00 94.88 92 PHE A CA 1
ATOM 723 C C . PHE A 1 92 ? -0.747 7.961 0.295 1.00 94.88 92 PHE A C 1
ATOM 725 O O . PHE A 1 92 ? 0.283 8.628 0.408 1.00 94.88 92 PHE A O 1
ATOM 732 N N . VAL A 1 93 ? -0.783 6.648 0.506 1.00 95.31 93 VAL A N 1
ATOM 733 C CA . VAL A 1 93 ? 0.379 5.886 0.968 1.00 95.31 93 VAL A CA 1
ATOM 734 C C . VAL A 1 93 ? 0.575 4.627 0.143 1.00 95.31 93 VAL A C 1
ATOM 736 O O . VAL A 1 93 ? -0.357 4.029 -0.397 1.00 95.31 93 VAL A O 1
ATOM 739 N N . SER A 1 94 ? 1.832 4.215 0.057 1.00 93.56 94 SER A N 1
ATOM 740 C CA . SER A 1 94 ? 2.188 2.917 -0.499 1.00 93.56 94 SER A CA 1
ATOM 741 C C . SER A 1 94 ? 1.801 1.802 0.472 1.00 93.56 94 SER A C 1
ATOM 743 O O . SER A 1 94 ? 1.966 1.945 1.682 1.00 93.56 94 SER A O 1
ATOM 745 N N . PHE A 1 95 ? 1.277 0.699 -0.060 1.00 92.62 95 PHE A N 1
ATOM 746 C CA . PHE A 1 95 ? 0.887 -0.473 0.715 1.00 92.62 95 PHE A CA 1
ATOM 747 C C . PHE A 1 95 ? 1.741 -1.669 0.305 1.00 92.62 95 PHE A C 1
ATOM 749 O O . PHE A 1 95 ? 1.874 -1.980 -0.877 1.00 92.62 95 PHE A O 1
ATOM 756 N N . TRP A 1 96 ? 2.329 -2.331 1.299 1.00 91.00 96 TRP A N 1
ATOM 757 C CA . TRP A 1 96 ? 3.281 -3.423 1.109 1.00 91.00 96 TRP A CA 1
ATOM 758 C C . TRP A 1 96 ? 2.788 -4.645 1.892 1.00 91.00 96 TRP A C 1
ATOM 760 O O . TRP A 1 96 ? 3.120 -4.767 3.075 1.00 91.00 96 TRP A O 1
ATOM 770 N N . PRO A 1 97 ? 1.960 -5.509 1.274 1.00 90.25 97 PRO A N 1
ATOM 771 C CA . PRO A 1 97 ? 1.467 -6.720 1.922 1.00 90.25 97 PRO A CA 1
ATOM 772 C C . PRO A 1 97 ? 2.628 -7.598 2.385 1.00 90.25 97 PRO A C 1
ATOM 774 O O . PRO A 1 97 ? 3.557 -7.851 1.619 1.00 90.25 97 PRO A O 1
ATOM 777 N N . GLN A 1 98 ? 2.579 -8.065 3.629 1.00 88.50 98 GLN A N 1
ATOM 778 C CA . GLN A 1 98 ? 3.597 -8.963 4.179 1.00 88.50 98 GLN A CA 1
ATOM 779 C C . GLN A 1 98 ? 3.101 -10.404 4.236 1.00 88.50 98 GLN A C 1
ATOM 781 O O . GLN A 1 98 ? 3.870 -11.320 3.964 1.00 88.50 98 GLN A O 1
ATOM 786 N N . ILE A 1 99 ? 1.819 -10.605 4.550 1.00 88.06 99 ILE A N 1
ATOM 787 C CA . ILE A 1 99 ? 1.190 -11.934 4.545 1.00 88.06 99 ILE A CA 1
ATOM 788 C C . ILE A 1 99 ? 0.727 -12.291 3.132 1.00 88.06 99 ILE A C 1
ATOM 790 O O . ILE A 1 99 ? 0.740 -13.457 2.747 1.00 88.06 99 ILE A O 1
ATOM 794 N N . ASN A 1 100 ? 0.340 -11.283 2.343 1.00 84.00 100 ASN A N 1
ATOM 795 C CA . ASN A 1 100 ? -0.122 -11.438 0.966 1.00 84.00 100 ASN A CA 1
ATOM 796 C C . ASN A 1 100 ? -1.360 -12.355 0.843 1.00 84.00 100 ASN A C 1
ATOM 798 O O . ASN A 1 100 ? -1.575 -13.023 -0.170 1.00 84.00 100 ASN A O 1
ATOM 802 N N . ASN A 1 101 ? -2.219 -12.366 1.870 1.00 90.19 101 ASN A N 1
ATOM 803 C CA . ASN A 1 101 ? -3.497 -13.094 1.854 1.00 90.19 101 ASN A CA 1
ATOM 804 C C . ASN A 1 101 ? -4.587 -12.384 1.023 1.00 90.19 101 ASN A C 1
ATOM 806 O O . ASN A 1 101 ? -5.682 -12.921 0.844 1.00 90.19 101 ASN A O 1
ATOM 810 N N . GLY A 1 102 ? -4.289 -11.186 0.509 1.00 92.62 102 GLY A N 1
ATOM 811 C CA . GLY A 1 102 ? -5.194 -10.388 -0.312 1.00 92.62 102 GLY A CA 1
ATOM 812 C C . GLY A 1 102 ? -6.277 -9.644 0.458 1.00 92.62 102 GLY A C 1
ATOM 813 O O . GLY A 1 102 ? -7.060 -8.945 -0.169 1.00 92.62 102 GLY A O 1
ATOM 814 N N . LYS A 1 103 ? -6.347 -9.769 1.786 1.00 94.75 103 LYS A N 1
ATOM 815 C CA . LYS A 1 103 ? -7.448 -9.236 2.592 1.00 94.75 103 LYS A CA 1
ATOM 816 C C . LYS A 1 103 ? -6.997 -8.058 3.446 1.00 94.75 103 LYS A C 1
ATOM 818 O O . LYS A 1 103 ? -5.940 -8.105 4.071 1.00 94.75 103 LYS A O 1
ATOM 823 N N . ILE A 1 104 ? -7.832 -7.026 3.514 1.00 94.44 104 ILE A N 1
ATOM 824 C CA . ILE A 1 104 ? -7.652 -5.893 4.429 1.00 94.44 104 ILE A CA 1
ATOM 825 C C . ILE A 1 104 ? -8.903 -5.647 5.267 1.00 94.44 104 ILE A C 1
ATOM 827 O O . ILE A 1 104 ? -10.018 -5.996 4.874 1.00 94.44 104 ILE A O 1
ATOM 831 N N . LEU A 1 105 ? -8.678 -5.042 6.426 1.00 93.38 105 LEU A N 1
ATOM 832 C CA . LEU A 1 105 ? -9.668 -4.507 7.345 1.00 93.38 105 LEU A CA 1
ATOM 833 C C . LEU A 1 105 ? -9.534 -2.985 7.356 1.00 93.38 105 LEU A C 1
ATOM 835 O O . LEU A 1 105 ? -8.423 -2.457 7.270 1.00 93.38 105 LEU A O 1
ATOM 839 N N . VAL A 1 106 ? -10.658 -2.287 7.479 1.00 92.31 106 VAL A N 1
ATOM 840 C CA . VAL A 1 106 ? -10.694 -0.828 7.617 1.00 92.31 106 VAL A CA 1
ATOM 841 C C . VAL A 1 106 ? -11.507 -0.462 8.846 1.00 92.31 106 VAL A C 1
ATOM 843 O O . VAL A 1 106 ? -12.570 -1.037 9.073 1.00 92.31 106 VAL A O 1
ATOM 846 N N . ASP A 1 107 ? -11.007 0.497 9.611 1.00 90.06 107 ASP A N 1
ATOM 847 C CA . ASP A 1 107 ? -11.725 1.179 10.680 1.00 90.06 107 ASP A CA 1
ATOM 848 C C . ASP A 1 107 ? -11.749 2.683 10.388 1.00 90.06 107 ASP A C 1
ATOM 850 O O . ASP A 1 107 ? -10.785 3.242 9.866 1.00 90.06 107 ASP A O 1
ATOM 854 N N . VAL A 1 108 ? -12.866 3.329 10.690 1.00 85.81 108 V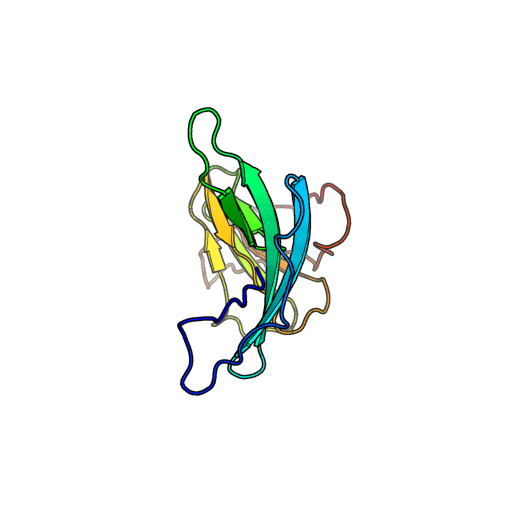AL A N 1
ATOM 855 C CA . VAL A 1 108 ? -13.078 4.774 10.501 1.00 85.81 108 VAL A CA 1
ATOM 856 C C . VAL A 1 108 ? -13.111 5.497 11.850 1.00 85.81 108 VAL A C 1
ATOM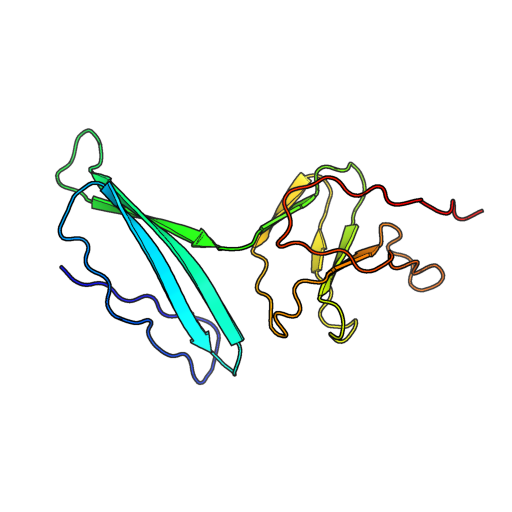 858 O O . VAL A 1 108 ? -12.932 6.709 11.913 1.00 85.81 108 VAL A O 1
ATOM 861 N N . PHE A 1 109 ? -13.287 4.761 12.948 1.00 72.50 109 PHE A N 1
ATOM 862 C CA . PHE A 1 109 ? -13.319 5.319 14.287 1.00 72.50 109 PHE A CA 1
ATOM 863 C C . PHE A 1 109 ? -11.947 5.109 14.925 1.00 72.50 109 PHE A C 1
ATOM 865 O O . PHE A 1 109 ? -11.598 4.005 15.322 1.00 72.50 109 PHE A O 1
ATOM 872 N N . ASP A 1 110 ? -11.143 6.170 15.032 1.00 63.56 110 ASP A N 1
ATOM 873 C CA . ASP A 1 110 ? -9.835 6.135 15.714 1.00 63.56 110 ASP A CA 1
ATOM 874 C C . ASP A 1 110 ? -9.975 6.058 17.254 1.00 63.56 110 ASP A C 1
ATOM 876 O O . ASP A 1 110 ? -9.243 6.696 18.007 1.00 63.56 110 ASP A O 1
ATOM 880 N N . GLU A 1 111 ? -10.972 5.309 17.723 1.00 64.69 111 GLU A N 1
ATOM 881 C CA . GLU A 1 111 ? -11.331 5.121 19.122 1.00 64.69 111 GLU A CA 1
ATOM 882 C C . GLU A 1 111 ? -11.047 3.662 19.513 1.00 64.69 111 GLU A C 1
ATOM 884 O O . GLU A 1 111 ? -11.753 2.752 19.066 1.00 64.69 111 GLU A O 1
ATOM 889 N N . PRO A 1 112 ? -10.044 3.404 20.374 1.00 60.31 112 PRO A N 1
ATOM 890 C CA . PRO A 1 112 ? -9.719 2.057 20.852 1.00 60.31 112 PRO A CA 1
ATOM 891 C C . PRO A 1 112 ? -10.891 1.367 21.562 1.00 60.31 112 PRO A C 1
ATOM 893 O O . PRO A 1 112 ? -10.959 0.143 21.625 1.00 60.31 112 PRO A O 1
ATOM 896 N N . SER A 1 113 ? -11.808 2.162 22.122 1.00 56.94 113 SER A N 1
ATOM 897 C CA . SER A 1 113 ? -13.001 1.693 22.826 1.00 56.94 113 SER A CA 1
ATOM 898 C C . SER A 1 113 ? -14.142 1.274 21.884 1.00 56.94 113 SER A C 1
ATOM 900 O O . SER A 1 113 ? -15.058 0.568 22.306 1.00 56.94 113 SER A O 1
ATOM 902 N N . LEU A 1 114 ? -14.073 1.679 20.609 1.00 58.50 114 LEU A N 1
ATOM 903 C CA . LEU A 1 114 ? -15.111 1.501 19.589 1.00 58.50 114 LEU A CA 1
ATOM 904 C C . LEU A 1 114 ? -14.583 0.834 18.312 1.00 58.50 114 LEU A C 1
ATOM 906 O O . LEU A 1 114 ? -15.295 0.832 17.307 1.00 58.50 114 LEU A O 1
ATOM 910 N N . THR A 1 115 ? -13.363 0.282 18.335 1.00 61.66 115 THR A N 1
ATOM 911 C CA . THR A 1 115 ? -12.695 -0.276 17.152 1.00 61.66 115 THR A CA 1
ATOM 912 C C . THR A 1 115 ? -13.605 -1.281 16.456 1.00 61.66 115 THR A C 1
ATOM 914 O O . THR A 1 115 ? -13.811 -2.403 16.926 1.00 61.66 115 THR A O 1
ATOM 917 N N . THR A 1 116 ? -14.177 -0.863 15.329 1.00 75.62 116 THR A N 1
ATOM 918 C CA . THR A 1 116 ? -15.164 -1.643 14.584 1.00 75.62 116 THR A CA 1
ATOM 919 C C . THR A 1 116 ? -14.568 -1.942 13.225 1.00 75.62 116 THR A C 1
ATOM 921 O O . THR A 1 116 ? -14.966 -1.377 12.206 1.00 75.62 116 THR A O 1
ATOM 924 N N . TRP A 1 117 ? -13.579 -2.838 13.220 1.00 87.38 117 TRP A N 1
ATOM 925 C CA . TRP A 1 117 ? -13.011 -3.350 11.982 1.00 87.38 117 TRP A CA 1
ATOM 926 C C . TRP A 1 117 ? -14.120 -3.814 11.041 1.00 87.38 117 TRP A C 1
ATOM 928 O O . TRP A 1 117 ? -15.060 -4.512 11.436 1.00 87.38 117 TRP A O 1
ATOM 938 N N . SER A 1 118 ? -13.987 -3.450 9.771 1.00 90.00 118 SER A N 1
ATOM 939 C CA . SER A 1 118 ? -14.841 -3.978 8.721 1.00 90.00 118 SER A CA 1
ATOM 940 C C . SER A 1 118 ? -14.759 -5.504 8.642 1.00 90.00 118 SER A C 1
ATOM 942 O O . SER A 1 118 ? -13.815 -6.136 9.114 1.00 90.00 118 SER A O 1
ATOM 944 N N . SER A 1 119 ? -15.698 -6.120 7.922 1.00 89.38 119 SER A N 1
ATOM 945 C CA . SER A 1 119 ? -15.429 -7.458 7.385 1.00 89.38 119 SER A CA 1
ATOM 946 C C . SER A 1 119 ? -14.225 -7.407 6.428 1.00 89.38 119 SER A C 1
ATOM 948 O O . SER A 1 119 ? -14.053 -6.391 5.742 1.00 89.38 119 SER A O 1
ATOM 950 N N . PRO A 1 120 ? -13.393 -8.463 6.357 1.00 92.00 120 PRO A N 1
ATOM 951 C CA . PRO A 1 120 ? -12.266 -8.493 5.436 1.00 92.00 120 PRO A CA 1
ATOM 952 C C . PRO A 1 120 ? -12.743 -8.419 3.988 1.00 92.00 120 PRO A C 1
ATOM 954 O O . PRO A 1 120 ? -13.656 -9.151 3.598 1.00 92.00 120 PRO A O 1
ATOM 957 N N . PHE A 1 121 ? -12.090 -7.595 3.175 1.00 91.44 121 PHE A N 1
ATOM 958 C CA . PHE A 1 121 ? -12.351 -7.530 1.738 1.00 91.44 121 PHE A CA 1
ATOM 959 C C . PHE A 1 121 ? -11.064 -7.640 0.923 1.00 91.44 121 PHE A C 1
ATOM 961 O O . PHE A 1 121 ? -9.975 -7.320 1.403 1.00 91.44 121 PHE A O 1
ATOM 968 N N . ASP A 1 122 ? -11.198 -8.154 -0.303 1.00 93.06 122 ASP A N 1
ATOM 969 C CA . ASP A 1 122 ? -10.058 -8.481 -1.156 1.00 93.06 122 ASP A CA 1
ATOM 970 C C . ASP A 1 122 ? -9.605 -7.256 -1.961 1.00 93.06 122 ASP A C 1
ATOM 972 O O . ASP A 1 122 ? -10.322 -6.794 -2.856 1.00 93.06 122 ASP A O 1
ATOM 976 N N . TYR A 1 123 ? -8.417 -6.726 -1.664 1.00 91.00 123 TYR A N 1
ATOM 977 C CA . TYR A 1 123 ? -7.876 -5.547 -2.354 1.00 91.00 123 TYR A CA 1
ATOM 978 C C . TYR A 1 123 ? -7.319 -5.856 -3.752 1.00 91.00 123 TYR A C 1
ATOM 980 O O . TYR A 1 123 ? -6.967 -4.936 -4.490 1.00 91.00 123 TYR A O 1
ATOM 988 N N . ARG A 1 124 ? -7.220 -7.134 -4.140 1.00 90.81 124 ARG A N 1
ATOM 989 C CA . ARG A 1 124 ? -6.767 -7.554 -5.478 1.00 90.81 124 ARG A CA 1
ATOM 990 C C . ARG A 1 124 ? -7.909 -7.531 -6.489 1.00 90.81 124 ARG A C 1
ATOM 992 O O . ARG A 1 124 ? -7.670 -7.437 -7.693 1.00 90.81 124 ARG A O 1
ATOM 999 N N . ASN A 1 125 ? -9.147 -7.597 -6.005 1.00 89.31 125 ASN A N 1
ATOM 1000 C CA . ASN A 1 125 ? -10.331 -7.517 -6.843 1.00 89.31 125 ASN A CA 1
ATOM 1001 C C . ASN A 1 125 ? -10.644 -6.061 -7.190 1.00 89.31 125 ASN A C 1
ATOM 1003 O O . ASN A 1 125 ? -10.688 -5.184 -6.327 1.00 89.31 125 ASN A O 1
ATOM 1007 N N . LYS A 1 126 ? -10.925 -5.806 -8.470 1.00 86.19 126 LYS A N 1
ATOM 1008 C CA . LYS A 1 126 ? -11.461 -4.516 -8.910 1.00 86.19 126 LYS A CA 1
ATOM 1009 C C . LYS A 1 126 ? -12.936 -4.454 -8.528 1.00 86.19 126 LYS A C 1
ATOM 1011 O O . LYS A 1 126 ? -13.730 -5.245 -9.028 1.00 86.19 126 LYS A O 1
ATOM 1016 N N . GLY A 1 127 ? -13.304 -3.515 -7.667 1.00 85.38 127 GLY A N 1
ATOM 1017 C CA . GLY A 1 127 ? -14.688 -3.353 -7.243 1.00 85.38 127 GLY A CA 1
ATOM 1018 C C . GLY A 1 127 ? -14.869 -2.232 -6.233 1.00 85.38 127 GLY A C 1
ATOM 1019 O O . GLY A 1 127 ? -13.920 -1.546 -5.853 1.00 85.38 127 GLY A O 1
ATOM 1020 N N . SER A 1 128 ? -16.114 -2.051 -5.809 1.00 86.06 128 SER A N 1
ATOM 1021 C CA . SER A 1 128 ? -16.489 -1.141 -4.732 1.00 86.06 128 SER A CA 1
ATOM 1022 C C . SER A 1 128 ? -17.083 -1.951 -3.590 1.00 86.06 128 SER A C 1
ATOM 1024 O O . SER A 1 128 ? -17.928 -2.815 -3.815 1.00 86.06 128 SER A O 1
ATOM 1026 N N . TYR A 1 129 ? -16.641 -1.659 -2.372 1.00 85.00 129 TYR A N 1
ATOM 1027 C CA . TYR A 1 129 ? -17.134 -2.284 -1.152 1.00 85.00 129 TYR A CA 1
ATOM 1028 C C . TYR A 1 129 ? -17.912 -1.242 -0.350 1.00 85.00 129 TYR A C 1
ATOM 1030 O O . TYR A 1 129 ? -17.476 -0.097 -0.237 1.00 85.00 129 TYR A O 1
ATOM 1038 N N . LEU A 1 130 ? -19.068 -1.629 0.190 1.00 84.06 130 LEU A N 1
ATOM 1039 C CA . LEU A 1 130 ? -19.863 -0.775 1.068 1.00 84.06 130 LEU A CA 1
ATOM 1040 C C . LEU A 1 130 ? -19.599 -1.175 2.516 1.00 84.06 130 LEU A C 1
ATOM 1042 O O . LEU A 1 130 ? -19.814 -2.325 2.898 1.00 84.06 130 LEU A O 1
ATOM 1046 N N . LEU A 1 131 ? -19.136 -0.216 3.311 1.00 79.19 131 LEU A N 1
ATOM 1047 C CA . LEU A 1 131 ? -18.888 -0.391 4.735 1.00 79.19 131 LEU A CA 1
ATOM 1048 C C . LEU A 1 131 ? -20.004 0.296 5.513 1.00 79.19 131 LEU A C 1
ATOM 1050 O O . LEU A 1 131 ? -20.267 1.484 5.329 1.00 79.19 131 LEU A O 1
ATOM 1054 N N . ARG A 1 132 ? -20.681 -0.460 6.377 1.00 77.31 132 ARG A N 1
ATOM 1055 C CA . ARG A 1 132 ? -21.676 0.105 7.283 1.00 77.31 132 ARG A CA 1
ATOM 1056 C C . ARG A 1 132 ? -20.952 0.736 8.466 1.00 77.31 132 ARG A C 1
ATOM 1058 O O . ARG A 1 132 ? -20.322 0.026 9.242 1.00 77.31 132 ARG A O 1
ATOM 1065 N N . LEU A 1 133 ? -21.101 2.046 8.627 1.00 75.12 133 LEU A N 1
ATOM 1066 C CA . LEU A 1 133 ? -20.687 2.737 9.841 1.00 75.12 133 LEU A CA 1
ATOM 1067 C C . LEU A 1 133 ? -21.762 2.518 10.904 1.00 75.12 133 LEU A C 1
ATOM 1069 O O . LEU A 1 133 ? -22.907 2.947 10.745 1.00 75.12 133 LEU A O 1
ATOM 1073 N N . ASN A 1 134 ? -21.412 1.811 11.974 1.00 66.94 134 ASN A N 1
ATOM 1074 C CA . ASN A 1 134 ? -22.243 1.797 13.167 1.00 66.94 134 ASN A CA 1
ATOM 1075 C C . ASN A 1 134 ? -21.960 3.112 13.889 1.00 66.94 134 ASN A C 1
ATOM 1077 O O . ASN A 1 134 ? -20.877 3.299 14.427 1.00 66.94 134 ASN A O 1
ATOM 1081 N N . SER A 1 135 ? -22.899 4.052 13.826 1.00 57.53 135 SER A N 1
ATOM 1082 C CA . SER A 1 135 ? -22.800 5.319 14.545 1.00 57.53 135 SER A CA 1
ATOM 1083 C C . SER A 1 135 ? -22.538 5.043 16.027 1.00 57.53 135 SER A C 1
ATOM 1085 O O . SER A 1 135 ? -23.389 4.438 16.687 1.00 57.53 135 SER A O 1
ATOM 1087 N N . ALA A 1 136 ? -21.375 5.475 16.525 1.00 53.53 136 ALA A N 1
ATOM 1088 C CA . ALA A 1 136 ? -21.143 5.628 17.953 1.00 53.53 136 ALA A CA 1
ATOM 1089 C C . ALA A 1 136 ? -22.244 6.550 18.489 1.00 53.53 136 ALA A C 1
ATOM 1091 O O . ALA A 1 136 ? -22.468 7.636 17.948 1.00 53.53 136 ALA A O 1
ATOM 1092 N N . LYS A 1 137 ? -23.012 6.042 19.446 1.00 40.00 137 LYS A N 1
ATOM 1093 C CA . LYS A 1 137 ? -24.119 6.756 20.072 1.00 40.00 137 LYS A CA 1
ATOM 1094 C C . LYS A 1 137 ? -23.607 7.549 21.261 1.00 40.00 137 LYS A C 1
ATOM 1096 O O . LYS A 1 137 ? -22.744 6.990 21.973 1.00 40.00 137 LYS A O 1
#

Sequence (137 aa):
VSVRVKTKNGSWSDWSSNFSLDTVGSEGIVSSSTDNKVYQMGFTCKMATFSFTKVITLTPFYMIHNKTEDTITVLEYDRPVSDTIKLKPKEFVSFWPQINNGKILVDVFDEPSLTTWSSPFDYRNKGSYLLRLNSAK

pLDDT: mean 83.62, std 11.19, range [40.0, 97.12]

Radius of gyration: 18.52 Å; Cα contacts (8 Å, |Δi|>4): 255; chains: 1; bounding box: 46×31×48 Å

Organism: Amphimedon queenslandica (NCBI:txid400682)

Secondary structure (DSSP, 8-state):
-EE----SSSSSBPPPPPEE--STT-EEEEEEEETTEEEEEEEEEEE-TTSSPEEEEEEESEEEE--SSS-EEEEETTS-GGG-EEE-TT-EEEE--SS--SEEEEE----TTS--PPPPEETTS-S----------

Mean predicted aligned error: 7.83 Å

Nearest PDB structures (foldseek):
  7u8t-assembly1_A  TM=8.276E-01  e=3.596E-06  Thermochaetoides thermophila
  7u8t-assembly1_B  TM=8.185E-01  e=4.803E-05  Thermochaetoides thermophila
  7av6-assembly1_A-2  TM=9.032E-01  e=3.503E+00  Halorhodospira halophila